Protein AF-A0A838WR26-F1 (afdb_monomer_lite)

Organism: NCBI:txid2594913

Radius of gyration: 17.15 Å; chains: 1; bounding box: 35×32×41 Å

Sequence (93 aa):
KGDRTGTGTLSVFGRQLRYDLSQSFPLLTTKKVYFKGVVGELLWFLRGESNVTWLQDNNIRIWNEWADEDGELGPVYGVQWRSWPTPDGRHID

pLDDT: mean 96.22, std 2.95, range [76.0, 98.31]

Secondary structure (DSSP, 8-state):
---TTS--------------TTT------SS---HHHHHHHHHHHHTT--BTHHHHHTT--TTTTTS-TTSB--S-HHHHHH-EEPTTS-EE-

Structure (mmCIF, N/CA/C/O backbone):
data_AF-A0A838WR26-F1
#
_entry.id   AF-A0A838WR26-F1
#
loop_
_atom_site.group_PDB
_atom_site.id
_atom_site.type_symbol
_atom_site.label_atom_id
_atom_site.label_alt_id
_atom_site.label_comp_id
_atom_site.label_asym_id
_atom_site.label_entity_id
_atom_site.label_seq_id
_atom_site.pdbx_PDB_ins_code
_atom_site.Cartn_x
_atom_site.Cartn_y
_atom_site.Cartn_z
_atom_site.occupancy
_atom_site.B_iso_or_equiv
_atom_site.auth_seq_id
_atom_site.auth_comp_id
_atom_site.auth_asym_id
_atom_site.auth_atom_id
_atom_site.pdbx_PDB_model_num
ATOM 1 N N . LYS A 1 1 ? 14.243 4.523 20.420 1.00 76.00 1 LYS A N 1
ATOM 2 C CA . LYS A 1 1 ? 15.216 4.281 19.324 1.00 76.00 1 LYS A CA 1
ATOM 3 C C . LYS A 1 1 ? 15.159 5.464 18.364 1.00 76.00 1 LYS A C 1
ATOM 5 O O . LYS A 1 1 ? 14.078 6.021 18.226 1.00 76.00 1 LYS A O 1
ATOM 10 N N . GLY A 1 2 ? 16.278 5.863 17.753 1.00 85.06 2 GLY A N 1
ATOM 11 C CA . GLY A 1 2 ? 16.244 6.816 16.634 1.00 85.06 2 GLY A CA 1
ATOM 12 C C . GLY A 1 2 ? 15.627 6.179 15.385 1.00 85.06 2 GLY A C 1
ATOM 13 O O . GLY A 1 2 ? 15.564 4.952 15.292 1.00 85.06 2 GLY A O 1
ATOM 14 N N . ASP A 1 3 ? 15.160 7.001 14.453 1.00 90.94 3 ASP A N 1
ATOM 15 C CA . ASP A 1 3 ? 14.625 6.598 13.150 1.00 90.94 3 ASP A CA 1
ATOM 16 C C . ASP A 1 3 ? 15.143 7.547 12.052 1.00 90.94 3 ASP A C 1
ATOM 18 O O . ASP A 1 3 ? 15.724 8.592 12.352 1.00 90.94 3 ASP A O 1
ATOM 22 N N . ARG A 1 4 ? 14.955 7.180 10.778 1.00 93.00 4 ARG A N 1
ATOM 23 C CA . ARG A 1 4 ? 15.516 7.910 9.629 1.00 93.00 4 ARG A CA 1
ATOM 24 C C . ARG A 1 4 ? 15.007 9.352 9.514 1.00 93.00 4 ARG A C 1
ATOM 26 O O . ARG A 1 4 ? 15.739 10.183 8.988 1.00 93.00 4 ARG A O 1
ATOM 33 N N . THR A 1 5 ? 13.796 9.659 9.987 1.00 88.69 5 THR A N 1
ATOM 34 C CA . THR A 1 5 ? 13.239 11.023 9.957 1.00 88.69 5 THR A CA 1
ATOM 35 C C . THR A 1 5 ? 13.578 11.825 11.215 1.00 88.69 5 THR A C 1
ATOM 37 O O . THR A 1 5 ? 13.165 12.974 11.334 1.00 88.69 5 THR A O 1
ATOM 40 N N . GLY A 1 6 ? 14.339 11.249 12.155 1.00 90.94 6 GLY A N 1
ATOM 41 C CA . GLY A 1 6 ? 14.851 11.945 13.338 1.00 90.94 6 GLY A CA 1
ATOM 42 C C . GLY A 1 6 ? 13.8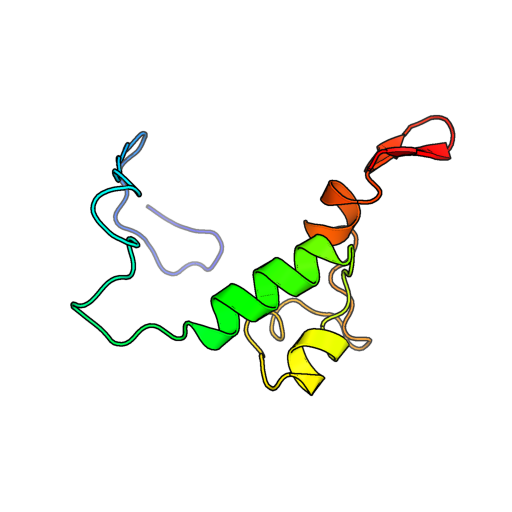09 12.232 14.424 1.00 90.94 6 GLY A C 1
ATOM 43 O O . GLY A 1 6 ? 14.029 13.110 15.250 1.00 90.94 6 GLY A O 1
ATOM 44 N N . THR A 1 7 ? 12.676 11.524 14.440 1.00 93.38 7 THR A N 1
ATOM 45 C CA . THR A 1 7 ? 11.549 11.799 15.354 1.00 93.38 7 THR A CA 1
ATOM 46 C C . THR A 1 7 ? 11.675 11.069 16.699 1.00 93.38 7 THR A C 1
ATOM 48 O O . THR A 1 7 ? 11.375 11.629 17.751 1.00 93.38 7 THR A O 1
ATOM 51 N N . GLY A 1 8 ? 12.162 9.830 16.687 1.00 93.88 8 GLY A N 1
ATOM 52 C CA . GLY A 1 8 ? 12.229 8.930 17.834 1.00 93.88 8 GLY A CA 1
ATOM 53 C C . GLY A 1 8 ? 11.031 7.976 17.921 1.00 93.88 8 GLY A C 1
ATOM 54 O O . GLY A 1 8 ? 9.887 8.337 17.663 1.00 93.88 8 GLY A O 1
ATOM 55 N N . THR A 1 9 ? 11.292 6.723 18.310 1.00 95.25 9 THR A N 1
ATOM 56 C CA . THR A 1 9 ? 10.278 5.653 18.387 1.00 95.25 9 THR A CA 1
ATOM 57 C C . THR A 1 9 ? 10.384 4.805 19.659 1.00 95.25 9 THR A C 1
ATOM 59 O O . THR A 1 9 ? 11.484 4.539 20.167 1.00 95.25 9 THR A O 1
ATOM 62 N N . LEU A 1 10 ? 9.239 4.307 20.141 1.00 95.06 10 LEU A N 1
ATOM 63 C CA . LEU A 1 10 ? 9.159 3.140 21.030 1.00 95.06 10 LEU A CA 1
ATOM 64 C C . LEU A 1 10 ? 9.025 1.883 20.163 1.00 95.06 10 LEU A C 1
ATOM 66 O O . LEU A 1 10 ? 8.198 1.844 19.257 1.00 95.06 10 LEU A O 1
ATOM 70 N N . SER A 1 11 ? 9.858 0.868 20.401 1.00 94.31 11 SER A N 1
ATOM 71 C CA . SER A 1 11 ? 10.035 -0.240 19.453 1.00 94.31 11 SER A CA 1
ATOM 72 C C . SER A 1 11 ? 10.070 -1.597 20.150 1.00 94.31 11 SER A C 1
ATOM 74 O O . SER A 1 11 ? 10.750 -1.774 21.158 1.00 94.31 11 SER A O 1
ATOM 76 N N . VAL A 1 12 ? 9.369 -2.559 19.549 1.00 96.00 12 VAL A N 1
ATOM 77 C CA . VAL A 1 12 ? 9.446 -4.003 19.817 1.00 96.00 12 VAL A CA 1
ATOM 78 C C . VAL A 1 12 ? 9.801 -4.726 18.511 1.00 96.00 12 VAL A C 1
ATOM 80 O O . VAL A 1 12 ? 9.564 -4.182 17.433 1.00 96.00 12 VAL A O 1
ATOM 83 N N . PHE A 1 13 ? 10.368 -5.934 18.582 1.00 96.69 13 PHE A N 1
ATOM 84 C CA . PHE A 1 13 ? 10.793 -6.711 17.407 1.00 96.69 13 PHE A CA 1
ATOM 85 C C . PHE A 1 13 ? 10.071 -8.066 17.341 1.00 96.69 13 PHE A C 1
ATOM 87 O O . PHE A 1 13 ? 9.874 -8.698 18.375 1.00 96.69 13 PHE A O 1
ATOM 94 N N . GLY A 1 14 ? 9.671 -8.496 16.136 1.00 95.19 14 GLY A N 1
ATOM 95 C CA . GLY A 1 14 ? 9.109 -9.834 15.892 1.00 95.19 14 GLY A CA 1
ATOM 96 C C . GLY A 1 14 ? 7.685 -10.065 16.418 1.00 95.19 14 GLY A C 1
ATOM 97 O O . GLY A 1 14 ? 7.424 -11.077 17.061 1.00 95.19 14 GLY A O 1
ATOM 98 N N . ARG A 1 15 ? 6.748 -9.136 16.185 1.00 96.81 15 ARG A N 1
ATOM 99 C CA . ARG A 1 15 ? 5.330 -9.327 16.550 1.00 96.81 15 ARG A CA 1
ATOM 100 C C . ARG A 1 15 ? 4.573 -10.074 15.455 1.00 96.81 15 ARG A C 1
ATOM 102 O O . ARG A 1 15 ? 4.797 -9.828 14.276 1.00 96.81 15 ARG A O 1
ATOM 109 N N . GLN A 1 16 ? 3.626 -10.917 15.859 1.00 97.94 16 GLN A N 1
ATOM 110 C CA . GLN A 1 16 ? 2.716 -11.604 14.949 1.00 97.94 16 GLN A CA 1
ATOM 111 C C . GLN A 1 16 ? 1.264 -11.348 15.358 1.00 97.94 16 GLN A C 1
ATOM 113 O O . GLN A 1 16 ? 0.917 -11.453 16.533 1.00 97.94 16 GLN A O 1
ATOM 118 N N . LEU A 1 17 ? 0.423 -11.041 14.372 1.00 96.88 17 LEU A N 1
ATOM 119 C CA . LEU A 1 17 ? -1.031 -10.949 14.489 1.00 96.88 17 LEU A CA 1
ATOM 120 C C . LEU A 1 17 ? -1.657 -11.952 13.513 1.00 96.88 17 LEU A C 1
ATOM 122 O O . LEU A 1 17 ? -1.042 -12.300 12.504 1.00 96.88 17 LEU A O 1
ATOM 126 N N . ARG A 1 18 ? -2.855 -12.445 13.824 1.00 97.56 18 ARG A N 1
ATOM 127 C CA . ARG A 1 18 ? -3.617 -13.377 12.983 1.00 97.56 18 ARG A CA 1
ATOM 128 C C . ARG A 1 18 ? -5.070 -12.912 12.928 1.00 97.56 18 ARG A C 1
ATOM 130 O O . ARG A 1 18 ? -5.608 -12.515 13.957 1.00 97.56 18 ARG A O 1
ATOM 137 N N . TYR A 1 19 ? -5.679 -12.987 11.749 1.00 97.56 19 TYR A N 1
ATOM 138 C CA . TYR A 1 19 ? -7.075 -12.624 11.507 1.00 97.56 19 TYR A CA 1
ATOM 139 C C . TYR A 1 19 ? -7.739 -13.741 10.704 1.00 97.56 19 TYR A C 1
ATOM 141 O O . TYR A 1 19 ? -7.213 -14.141 9.667 1.00 97.56 19 TYR A O 1
ATOM 149 N N . ASP A 1 20 ? -8.872 -14.247 11.185 1.00 97.75 20 ASP A N 1
ATOM 150 C CA . ASP A 1 20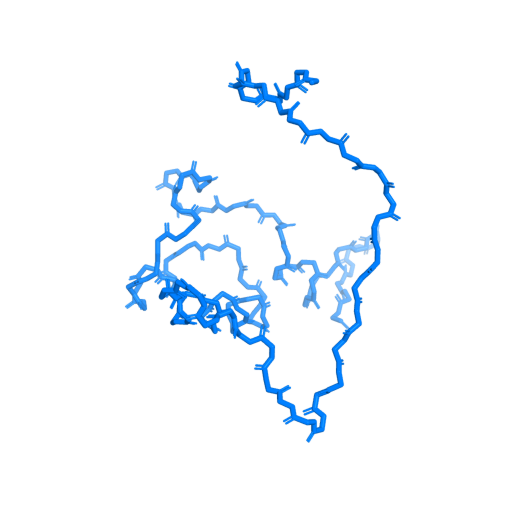 ? -9.707 -15.182 10.432 1.00 97.75 20 ASP A CA 1
ATOM 151 C C . ASP A 1 20 ? -10.676 -14.390 9.544 1.00 97.75 20 ASP A C 1
ATOM 153 O O . ASP A 1 20 ? -11.621 -13.762 10.029 1.00 97.75 20 ASP A O 1
ATOM 157 N N . LEU A 1 21 ? -10.420 -14.413 8.234 1.00 97.81 21 LEU A N 1
ATOM 158 C CA . LEU A 1 21 ? -11.198 -13.662 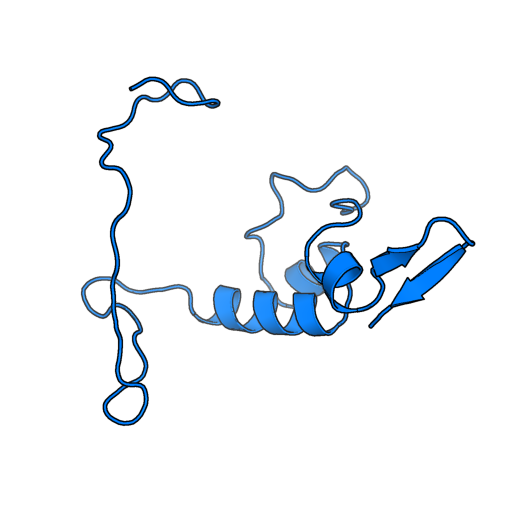7.247 1.00 97.81 21 LEU A CA 1
ATOM 159 C C . LEU A 1 21 ? -12.608 -14.230 7.028 1.00 97.81 21 LEU A C 1
ATOM 161 O O . LEU A 1 21 ? -13.456 -13.522 6.493 1.00 97.81 21 LEU A O 1
ATOM 165 N N . SER A 1 22 ? -12.882 -15.471 7.458 1.00 98.12 22 SER A N 1
ATOM 166 C CA . SER A 1 22 ? -14.243 -16.027 7.431 1.00 98.12 22 SER A CA 1
ATOM 167 C C . SER A 1 22 ? -15.159 -15.358 8.458 1.00 98.12 22 SER A C 1
ATOM 169 O O . SER A 1 22 ? -16.375 -15.340 8.282 1.00 98.12 22 SER A O 1
ATOM 171 N N . GLN A 1 23 ? -14.574 -14.794 9.520 1.00 97.69 23 GLN A N 1
ATOM 172 C CA . GLN A 1 23 ? -15.307 -14.165 10.615 1.00 97.69 23 GLN A CA 1
ATOM 173 C C . GLN A 1 23 ? -15.531 -12.676 10.369 1.00 97.69 23 GLN A C 1
ATOM 175 O O . GLN A 1 23 ? -16.592 -12.145 10.688 1.00 97.69 23 GLN A O 1
ATOM 180 N N . SER A 1 24 ? -14.523 -11.972 9.843 1.00 95.62 24 SER A N 1
ATOM 181 C CA . SER A 1 24 ? -14.643 -10.541 9.556 1.00 95.62 24 SER A CA 1
ATOM 182 C C . SER A 1 24 ? -13.542 -10.017 8.640 1.00 95.62 24 SER A C 1
ATOM 184 O O . SER A 1 24 ? -12.458 -10.589 8.528 1.00 95.62 24 SER A O 1
ATOM 186 N N . PHE A 1 25 ? -13.806 -8.859 8.033 1.00 97.38 25 PHE A N 1
ATOM 187 C CA . PHE A 1 25 ? -12.778 -8.061 7.381 1.00 97.38 25 PHE A CA 1
ATOM 188 C C . PHE A 1 25 ? -12.046 -7.207 8.436 1.00 97.38 25 PHE A C 1
ATOM 190 O O . PHE A 1 25 ? -12.702 -6.403 9.104 1.00 97.38 25 PHE A O 1
ATOM 197 N N . PRO A 1 26 ? -10.715 -7.343 8.611 1.00 97.38 26 PRO A N 1
ATOM 198 C CA . PRO A 1 26 ? -9.976 -6.759 9.735 1.00 97.38 26 PRO A CA 1
ATOM 199 C C . PRO A 1 26 ? -9.680 -5.257 9.561 1.00 97.38 26 PRO A C 1
ATOM 201 O O . PRO A 1 26 ? -8.538 -4.807 9.661 1.00 97.38 26 PRO A O 1
ATOM 204 N N . LEU A 1 27 ? -10.716 -4.454 9.313 1.00 97.50 27 LEU A N 1
ATOM 205 C CA . LEU A 1 27 ? -10.635 -2.997 9.294 1.00 97.50 27 LEU A CA 1
ATOM 206 C C . LEU A 1 27 ? -10.775 -2.449 10.718 1.00 97.50 27 LEU A C 1
ATOM 208 O O . LEU A 1 27 ? -11.731 -2.765 11.424 1.00 97.50 27 LEU A O 1
ATOM 212 N N . LEU A 1 28 ? -9.837 -1.599 11.142 1.00 96.94 28 LEU A N 1
ATOM 213 C CA . LEU A 1 28 ? -9.906 -0.960 12.458 1.00 96.94 28 LEU A CA 1
ATOM 214 C C . LEU A 1 28 ? -11.190 -0.128 12.597 1.00 96.94 28 LEU A C 1
ATOM 216 O O . LEU A 1 28 ? -11.475 0.724 11.760 1.00 96.94 28 LEU A O 1
ATOM 220 N N . THR A 1 29 ? -11.921 -0.340 13.691 1.00 97.06 29 THR A N 1
ATOM 221 C CA . THR A 1 29 ? -13.178 0.366 13.999 1.00 97.06 29 THR A CA 1
ATOM 222 C C . THR A 1 29 ? -13.018 1.448 15.065 1.00 97.06 29 THR A C 1
ATOM 224 O O . THR A 1 29 ? -13.859 2.333 15.184 1.00 97.06 29 THR A O 1
ATOM 227 N N . THR A 1 30 ? -11.917 1.427 15.820 1.00 97.94 30 THR A N 1
ATOM 228 C CA . THR A 1 30 ? -11.620 2.392 16.894 1.00 97.94 30 THR A CA 1
ATOM 229 C C . THR A 1 30 ? -11.268 3.790 16.383 1.00 97.94 30 THR A C 1
ATOM 231 O O . THR A 1 30 ? -11.244 4.744 17.156 1.00 97.94 30 THR A O 1
ATOM 234 N N . LYS A 1 31 ? -10.998 3.930 15.082 1.00 97.75 31 LYS A N 1
ATOM 235 C CA . LYS A 1 31 ? -10.852 5.208 14.382 1.00 97.75 31 LYS A CA 1
ATOM 236 C C . LYS A 1 31 ? -11.304 5.053 12.935 1.00 97.75 31 LYS A C 1
ATOM 238 O O . LYS A 1 31 ? -11.183 3.975 12.361 1.00 97.75 31 LYS A O 1
ATOM 243 N N . LYS A 1 32 ? -11.768 6.140 12.319 1.00 97.25 32 LYS A N 1
ATOM 244 C CA . LYS A 1 32 ? -12.130 6.141 10.897 1.00 97.25 32 LYS A CA 1
ATOM 245 C C . LYS A 1 32 ? -10.877 5.930 10.037 1.00 97.25 32 LYS A C 1
ATOM 247 O O . LYS A 1 32 ? -9.924 6.699 10.139 1.00 97.25 32 LYS A O 1
ATOM 252 N N . VAL A 1 33 ? -10.890 4.905 9.187 1.00 97.75 33 VAL A N 1
ATOM 253 C CA . VAL A 1 33 ? -9.799 4.583 8.252 1.00 97.75 33 VAL A CA 1
ATOM 254 C C . VAL A 1 33 ? -10.135 5.116 6.860 1.00 97.75 33 VAL A C 1
ATOM 256 O O . VAL A 1 33 ? -11.272 4.998 6.401 1.00 97.75 33 VAL A O 1
ATOM 259 N N . TYR A 1 34 ? -9.147 5.679 6.161 1.00 97.75 34 TYR A N 1
ATOM 260 C CA . TYR A 1 34 ? -9.296 6.106 4.768 1.00 97.75 34 TYR A CA 1
ATOM 261 C C . TYR A 1 34 ? -9.259 4.906 3.806 1.00 97.75 34 TYR A C 1
ATOM 263 O O . TYR A 1 34 ? -8.281 4.665 3.105 1.00 97.75 34 TYR A O 1
ATOM 271 N N . PHE A 1 35 ? -10.342 4.126 3.782 1.00 97.38 35 PHE A N 1
ATOM 272 C CA . PHE A 1 35 ? -10.398 2.861 3.043 1.00 97.38 35 PHE A CA 1
ATOM 273 C C . PHE A 1 35 ? -10.338 3.025 1.515 1.00 97.38 35 PHE A C 1
ATOM 275 O O . PHE A 1 35 ? -9.774 2.175 0.832 1.00 97.38 35 PHE A O 1
ATOM 282 N N . LYS A 1 36 ? -10.836 4.148 0.974 1.00 97.06 36 LYS A N 1
ATOM 283 C CA . LYS A 1 36 ? -10.719 4.467 -0.460 1.00 97.06 36 LYS A C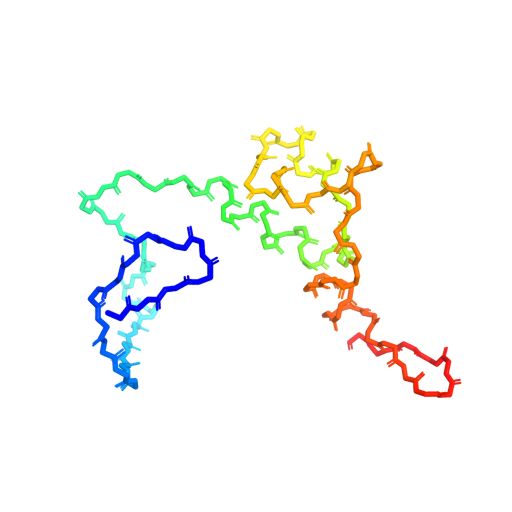A 1
ATOM 284 C C . LYS A 1 36 ? -9.256 4.472 -0.923 1.00 97.06 36 LYS A C 1
ATOM 286 O O . LYS A 1 36 ? -8.969 3.954 -1.996 1.00 97.06 36 LYS A O 1
ATOM 291 N N . GLY A 1 37 ? -8.351 5.023 -0.110 1.00 97.62 37 GLY A N 1
ATOM 292 C CA . GLY A 1 37 ? -6.917 5.025 -0.401 1.00 97.62 37 GLY A CA 1
ATOM 293 C C . GLY A 1 37 ? -6.335 3.615 -0.453 1.00 97.62 37 GLY A C 1
ATOM 294 O O . GLY A 1 37 ? -5.630 3.299 -1.398 1.00 97.62 37 GLY A O 1
ATOM 295 N N . VAL A 1 38 ? -6.709 2.760 0.505 1.00 97.88 38 VAL A N 1
ATOM 296 C CA . VAL A 1 38 ? -6.239 1.364 0.589 1.00 97.88 38 VAL A CA 1
ATOM 297 C C . VAL A 1 38 ? -6.650 0.556 -0.644 1.00 97.88 38 VAL A C 1
ATOM 299 O O . VAL A 1 38 ? -5.828 -0.127 -1.245 1.00 97.88 38 VAL A O 1
ATOM 302 N N . VAL A 1 39 ? -7.923 0.640 -1.044 1.00 97.94 39 VAL A N 1
ATOM 303 C CA . VAL A 1 39 ? -8.415 -0.084 -2.228 1.00 97.94 39 VAL A CA 1
ATOM 304 C C . VAL A 1 39 ? -7.779 0.458 -3.506 1.00 97.94 39 VAL A C 1
ATOM 306 O O . VAL A 1 39 ? -7.346 -0.325 -4.346 1.00 97.94 39 VAL A O 1
ATOM 309 N N . GLY A 1 40 ? -7.710 1.784 -3.659 1.00 98.06 40 GLY A N 1
ATOM 310 C CA . GLY A 1 40 ? -7.119 2.390 -4.849 1.00 98.06 40 GLY A CA 1
ATOM 311 C C . GLY A 1 40 ? -5.632 2.071 -4.998 1.00 98.06 40 GLY A C 1
ATOM 312 O O . GLY A 1 40 ? -5.204 1.738 -6.094 1.00 98.06 40 GLY A O 1
ATOM 313 N N . GLU A 1 41 ? -4.869 2.081 -3.906 1.00 98.31 41 GLU A N 1
ATOM 314 C CA . GLU A 1 41 ? -3.461 1.672 -3.905 1.00 98.31 41 GLU A CA 1
ATOM 315 C C . GLU A 1 41 ? -3.284 0.212 -4.345 1.00 98.31 41 GLU A C 1
ATOM 317 O O . GLU A 1 41 ? -2.455 -0.071 -5.205 1.00 98.31 41 GLU A O 1
ATOM 322 N N . LEU A 1 42 ? -4.098 -0.714 -3.827 1.00 98.25 42 LEU A N 1
ATOM 323 C CA . LEU A 1 42 ? -4.014 -2.119 -4.232 1.00 98.25 42 LEU A CA 1
ATOM 324 C C . LEU A 1 42 ? -4.342 -2.311 -5.720 1.00 98.25 42 LEU A C 1
ATOM 326 O O . LEU A 1 42 ? -3.662 -3.074 -6.405 1.00 98.25 42 LEU A O 1
ATOM 330 N N . LEU A 1 43 ? -5.363 -1.620 -6.235 1.00 98.25 43 LEU A N 1
ATOM 331 C CA . LEU A 1 43 ? -5.683 -1.652 -7.665 1.00 98.25 43 LEU A CA 1
ATOM 332 C C . LEU A 1 43 ? -4.538 -1.075 -8.503 1.00 98.25 43 LEU A C 1
ATOM 334 O O . LEU A 1 43 ? -4.203 -1.644 -9.536 1.00 98.25 43 LEU A O 1
ATOM 338 N N . TRP A 1 44 ? -3.919 0.010 -8.047 1.00 98.25 44 TRP A N 1
ATOM 339 C CA . TRP A 1 44 ? -2.762 0.625 -8.691 1.00 98.25 44 TRP A CA 1
ATOM 340 C C . TRP A 1 44 ? -1.539 -0.310 -8.722 1.00 98.25 44 TRP A C 1
ATOM 342 O O . TRP A 1 44 ? -0.946 -0.489 -9.785 1.00 98.25 44 TRP A O 1
ATOM 352 N N . PHE A 1 45 ? -1.239 -1.026 -7.629 1.00 98.19 45 PHE A N 1
ATOM 353 C CA . PHE A 1 45 ? -0.208 -2.075 -7.623 1.00 98.19 45 PHE A CA 1
ATOM 354 C C . PHE A 1 45 ? -0.511 -3.185 -8.630 1.00 98.19 45 PHE A C 1
ATOM 356 O O . PHE A 1 45 ? 0.351 -3.565 -9.418 1.00 98.19 45 PHE A O 1
ATOM 363 N N . LEU A 1 46 ? -1.749 -3.687 -8.644 1.00 97.44 46 LEU A N 1
ATOM 364 C CA . LEU A 1 46 ? -2.156 -4.737 -9.575 1.00 97.44 46 LEU A CA 1
ATOM 365 C C . LEU A 1 46 ? -2.110 -4.279 -11.033 1.00 97.44 46 LEU A C 1
ATOM 367 O O . LEU A 1 46 ? -1.999 -5.126 -11.908 1.00 97.44 46 LEU A O 1
ATOM 371 N N . ARG A 1 47 ? -2.172 -2.977 -11.325 1.00 97.06 47 ARG A N 1
ATOM 372 C CA . ARG A 1 47 ? -1.991 -2.439 -12.684 1.00 97.06 47 ARG A CA 1
ATOM 373 C C . ARG A 1 47 ? -0.532 -2.414 -13.138 1.00 97.06 47 ARG A C 1
ATOM 375 O O . ARG A 1 47 ? -0.294 -2.254 -14.329 1.00 97.06 47 ARG A O 1
ATOM 382 N N . GLY A 1 48 ? 0.417 -2.601 -12.224 1.00 96.06 48 GLY A N 1
ATOM 383 C CA . GLY A 1 48 ? 1.842 -2.529 -12.530 1.00 96.06 48 GLY A CA 1
ATOM 384 C C . GLY A 1 48 ? 2.392 -1.105 -12.616 1.00 96.06 48 GLY A C 1
ATOM 385 O O . GLY A 1 48 ? 3.488 -0.912 -13.129 1.00 96.06 48 GLY A O 1
ATOM 386 N N . GLU A 1 49 ? 1.641 -0.103 -12.151 1.00 92.94 49 GLU A N 1
ATOM 387 C CA . GLU A 1 49 ? 2.022 1.305 -12.276 1.00 92.94 49 GLU A CA 1
ATOM 388 C C . GLU A 1 49 ? 3.007 1.745 -11.172 1.00 92.94 49 GLU A C 1
ATOM 390 O O . GLU A 1 49 ? 2.991 1.228 -10.052 1.00 92.94 49 GLU A O 1
ATOM 395 N N . SER A 1 50 ? 3.867 2.713 -11.507 1.00 94.94 50 SER A N 1
ATOM 396 C CA . SER A 1 50 ? 4.766 3.437 -10.588 1.00 94.94 50 SER A CA 1
ATOM 397 C C . SER A 1 50 ? 4.496 4.937 -10.522 1.00 94.94 50 SER A C 1
ATOM 399 O O . SER A 1 50 ? 5.014 5.604 -9.629 1.00 94.94 50 SER A O 1
ATOM 401 N N . ASN A 1 51 ? 3.661 5.459 -11.421 1.00 97.81 51 ASN A N 1
ATOM 402 C CA . ASN A 1 51 ? 3.329 6.873 -11.474 1.00 97.81 51 ASN A CA 1
ATOM 403 C C . ASN A 1 51 ? 2.082 7.190 -10.631 1.00 97.81 51 ASN A C 1
ATOM 405 O O . ASN A 1 51 ? 1.087 6.459 -10.665 1.00 97.81 51 ASN A O 1
ATOM 409 N N . VAL A 1 52 ? 2.108 8.295 -9.884 1.00 97.62 52 VAL A N 1
ATOM 410 C CA . VAL A 1 52 ? 1.003 8.711 -9.007 1.00 97.62 52 VAL A CA 1
ATOM 411 C C . VAL A 1 52 ? -0.195 9.327 -9.736 1.00 97.62 52 VAL A C 1
ATOM 413 O O . VAL A 1 52 ? -1.237 9.493 -9.099 1.00 97.62 52 VAL A O 1
ATOM 416 N N . THR A 1 53 ? -0.117 9.645 -11.034 1.00 97.56 53 THR A N 1
ATOM 417 C CA . THR A 1 53 ? -1.219 10.274 -11.791 1.00 97.56 53 THR A CA 1
ATOM 418 C C . THR A 1 53 ? -2.529 9.504 -11.645 1.00 97.56 53 THR A C 1
ATOM 420 O O . THR A 1 53 ? -3.548 10.096 -11.295 1.00 97.56 53 THR A O 1
ATOM 423 N N . TRP A 1 54 ? -2.516 8.173 -11.785 1.00 97.94 54 TRP A N 1
ATOM 424 C CA . TRP A 1 54 ? -3.738 7.376 -11.640 1.00 97.94 54 TRP A CA 1
ATOM 425 C C . TRP A 1 54 ? -4.343 7.485 -10.234 1.00 97.94 54 TRP A C 1
ATOM 427 O O . TRP A 1 54 ? -5.564 7.577 -10.076 1.00 97.94 54 TRP A O 1
ATOM 437 N N . LEU A 1 55 ? -3.507 7.518 -9.191 1.00 97.94 55 LEU A N 1
ATOM 438 C CA . LEU A 1 55 ? -3.967 7.732 -7.818 1.00 97.94 55 LEU A CA 1
ATOM 439 C C . LEU A 1 55 ? -4.583 9.131 -7.667 1.00 97.94 55 LEU A C 1
ATOM 441 O O . LEU A 1 55 ? -5.666 9.264 -7.091 1.00 97.94 55 LEU A O 1
ATOM 445 N N . GLN A 1 56 ? -3.938 10.156 -8.223 1.00 97.56 56 GLN A N 1
ATOM 446 C CA . GLN A 1 56 ? -4.387 11.548 -8.159 1.00 97.56 56 GLN A CA 1
ATOM 447 C C . GLN A 1 56 ? -5.718 11.765 -8.883 1.00 97.56 56 GLN A C 1
ATOM 449 O O . GLN A 1 56 ? -6.619 12.377 -8.301 1.00 97.56 56 GLN A O 1
ATOM 454 N N . ASP A 1 57 ? -5.887 11.183 -10.072 1.00 97.75 57 ASP A N 1
ATOM 455 C CA . ASP A 1 57 ? -7.142 11.184 -10.835 1.00 97.75 57 ASP A CA 1
ATOM 456 C C . ASP A 1 57 ? -8.281 10.525 -10.045 1.00 97.75 57 ASP A C 1
ATOM 458 O O . ASP A 1 57 ? -9.436 10.953 -10.086 1.00 97.75 57 ASP A O 1
ATOM 462 N N . ASN A 1 58 ? -7.948 9.526 -9.222 1.00 97.69 58 ASN A N 1
ATOM 463 C CA . ASN A 1 58 ? -8.875 8.875 -8.298 1.00 97.69 58 ASN A CA 1
ATOM 464 C C . ASN A 1 58 ? -9.013 9.602 -6.944 1.00 97.69 58 ASN A C 1
ATOM 466 O O . ASN A 1 58 ? -9.692 9.111 -6.030 1.00 97.69 58 ASN A O 1
ATOM 470 N N . ASN A 1 59 ? -8.449 10.804 -6.808 1.00 97.50 59 ASN A N 1
ATOM 471 C CA . ASN A 1 59 ? -8.429 11.634 -5.602 1.00 97.50 59 ASN A CA 1
ATOM 472 C C . ASN A 1 59 ? -7.736 10.953 -4.401 1.00 97.50 59 ASN A C 1
ATOM 474 O O . ASN A 1 59 ? -8.198 11.047 -3.260 1.00 97.50 59 ASN A O 1
ATOM 478 N N . ILE A 1 60 ? -6.638 10.241 -4.657 1.00 98.19 60 ILE A N 1
ATOM 479 C CA . ILE A 1 60 ? -5.774 9.575 -3.675 1.00 98.19 60 ILE A CA 1
ATOM 480 C C . ILE A 1 60 ? -4.385 10.224 -3.746 1.00 98.19 60 ILE A C 1
ATOM 482 O O . ILE A 1 60 ? -3.820 10.360 -4.821 1.00 98.19 60 ILE A O 1
ATOM 486 N N . ARG A 1 61 ? -3.844 10.653 -2.596 1.00 97.62 61 ARG A N 1
ATOM 487 C CA . ARG A 1 61 ? -2.596 11.445 -2.510 1.00 97.62 61 ARG A CA 1
ATOM 488 C C . ARG A 1 61 ? -1.542 10.857 -1.565 1.00 97.62 61 ARG A C 1
ATOM 490 O O . ARG A 1 61 ? -0.607 11.547 -1.200 1.00 97.62 61 ARG A O 1
ATOM 497 N N . ILE A 1 62 ? -1.703 9.599 -1.144 1.00 97.75 62 ILE A N 1
ATOM 498 C CA . ILE A 1 62 ? -0.875 8.974 -0.089 1.00 97.75 62 ILE A CA 1
ATOM 499 C C . ILE A 1 62 ? 0.599 8.750 -0.483 1.00 97.75 62 ILE A C 1
ATOM 501 O O . ILE A 1 62 ? 1.407 8.437 0.384 1.00 97.75 62 ILE A O 1
ATOM 505 N N . TRP A 1 63 ? 0.924 8.886 -1.772 1.00 97.50 63 TRP A N 1
ATOM 506 C CA . TRP A 1 63 ? 2.271 8.731 -2.332 1.00 97.50 63 TRP A CA 1
ATOM 507 C C . TRP A 1 63 ? 2.887 10.052 -2.821 1.00 97.50 63 TRP A C 1
ATOM 509 O O . TRP A 1 63 ? 4.018 10.047 -3.302 1.00 97.50 63 TRP A O 1
ATOM 519 N N . ASN A 1 64 ? 2.175 11.180 -2.706 1.00 96.31 64 ASN A N 1
ATOM 520 C CA . ASN A 1 64 ? 2.588 12.447 -3.317 1.00 96.31 64 ASN A CA 1
ATOM 521 C C . ASN A 1 64 ? 3.935 12.956 -2.791 1.00 96.31 64 ASN A C 1
ATOM 523 O O . ASN A 1 64 ? 4.693 13.546 -3.547 1.00 96.31 64 ASN A O 1
ATOM 527 N N . GLU A 1 65 ? 4.239 12.739 -1.514 1.00 94.94 65 GLU A N 1
ATOM 528 C CA . GLU A 1 65 ? 5.470 13.227 -0.885 1.00 94.94 65 GLU A CA 1
ATOM 529 C C . GLU A 1 65 ? 6.733 12.473 -1.329 1.00 94.94 65 GLU A C 1
ATOM 531 O O . GLU A 1 65 ? 7.840 12.895 -0.998 1.00 94.94 65 GLU A O 1
ATOM 536 N N . TRP A 1 66 ? 6.577 11.353 -2.039 1.00 94.94 66 TRP A N 1
ATOM 537 C CA . TRP A 1 66 ? 7.684 10.502 -2.486 1.00 94.94 66 TRP A CA 1
ATOM 538 C C . TRP A 1 66 ? 7.878 10.502 -4.000 1.00 94.94 66 TRP A C 1
ATOM 540 O O . TRP A 1 66 ? 8.904 10.008 -4.460 1.00 94.94 66 TRP A O 1
ATOM 550 N N . ALA A 1 67 ? 6.899 11.009 -4.748 1.00 96.50 67 ALA A N 1
ATOM 551 C CA . ALA A 1 67 ? 6.979 11.115 -6.194 1.00 96.50 67 ALA A CA 1
ATOM 552 C C . ALA A 1 67 ? 7.898 12.272 -6.601 1.00 96.50 67 ALA A C 1
ATOM 554 O O . ALA A 1 67 ? 7.984 13.282 -5.895 1.00 96.50 67 ALA A O 1
ATOM 555 N N . ASP A 1 68 ? 8.581 12.119 -7.730 1.00 96.62 68 ASP A N 1
ATOM 556 C CA . ASP A 1 68 ? 9.328 13.213 -8.344 1.00 96.62 68 ASP A CA 1
ATOM 557 C C . ASP A 1 68 ? 8.402 14.229 -9.046 1.00 96.62 68 ASP A C 1
ATOM 559 O O . ASP A 1 68 ? 7.173 14.171 -8.939 1.00 96.62 68 ASP A O 1
ATOM 563 N N . GLU A 1 69 ? 8.995 15.208 -9.735 1.00 95.50 69 GLU A N 1
ATOM 564 C CA . GLU A 1 69 ? 8.265 16.280 -10.426 1.00 95.50 69 GLU A CA 1
ATOM 565 C C . GLU A 1 69 ? 7.345 15.759 -11.546 1.00 95.50 69 GLU A C 1
ATOM 567 O O . GLU A 1 69 ? 6.321 16.386 -11.826 1.00 95.50 69 GLU A O 1
ATOM 572 N N . ASP A 1 70 ? 7.666 14.597 -12.124 1.00 96.31 70 ASP A N 1
ATOM 573 C CA . ASP A 1 70 ? 6.890 13.927 -13.174 1.00 96.31 70 ASP A CA 1
ATOM 574 C C . ASP A 1 70 ? 5.878 12.912 -12.599 1.00 96.31 70 ASP A C 1
ATOM 576 O O . ASP A 1 70 ? 5.111 12.276 -13.331 1.00 96.31 70 ASP A O 1
ATOM 580 N N . GLY A 1 71 ? 5.832 12.772 -11.271 1.00 96.44 71 GLY A N 1
ATOM 581 C CA . GLY A 1 71 ? 4.944 11.852 -10.574 1.00 96.44 71 GLY A CA 1
ATOM 582 C C . GLY A 1 71 ? 5.469 10.417 -10.486 1.00 96.44 71 GLY A C 1
ATOM 583 O O . GLY A 1 71 ? 4.721 9.528 -10.071 1.00 96.44 71 GLY A O 1
ATOM 584 N N . GLU A 1 72 ? 6.723 10.160 -10.849 1.00 97.25 72 GLU A N 1
ATOM 585 C CA . GLU A 1 72 ? 7.307 8.823 -10.811 1.00 97.25 72 GLU A CA 1
ATOM 586 C C . GLU A 1 72 ? 7.847 8.467 -9.425 1.00 97.25 72 GLU A C 1
ATOM 588 O O . GLU A 1 72 ? 8.427 9.281 -8.705 1.00 97.25 72 GLU A O 1
ATOM 593 N N . LEU A 1 73 ? 7.675 7.196 -9.054 1.00 96.50 73 LEU A N 1
ATOM 594 C CA . LEU A 1 73 ? 8.245 6.604 -7.836 1.00 96.50 73 LEU A CA 1
ATOM 595 C C . LEU A 1 73 ? 9.425 5.665 -8.137 1.00 96.50 73 LEU A C 1
ATOM 597 O O . LEU A 1 73 ? 10.011 5.081 -7.223 1.00 96.50 73 LEU A O 1
ATOM 601 N N . GLY A 1 74 ? 9.761 5.481 -9.417 1.00 94.75 74 GLY A N 1
ATOM 602 C CA . GLY A 1 74 ? 10.661 4.423 -9.867 1.00 94.75 74 GLY A CA 1
ATOM 603 C C . GLY A 1 74 ? 10.036 3.023 -9.737 1.00 94.75 74 GLY A C 1
ATOM 604 O O . GLY A 1 74 ? 8.826 2.887 -9.554 1.00 94.75 74 GLY A O 1
ATOM 605 N N . PRO A 1 75 ? 10.831 1.942 -9.830 1.00 95.31 75 PRO A N 1
ATOM 606 C CA . PRO A 1 75 ? 10.311 0.581 -9.955 1.00 95.31 75 PRO A CA 1
ATOM 607 C C . PRO A 1 75 ? 9.899 -0.014 -8.596 1.00 95.31 75 PRO A C 1
ATOM 609 O O . PRO A 1 75 ? 10.500 -0.974 -8.108 1.00 95.31 75 PRO A O 1
ATOM 612 N N . VAL A 1 76 ? 8.879 0.578 -7.972 1.00 95.56 76 VAL A N 1
ATOM 613 C CA . VAL A 1 76 ? 8.279 0.135 -6.704 1.00 95.56 76 VAL A CA 1
ATOM 614 C C . VAL A 1 76 ? 7.293 -1.023 -6.923 1.00 95.56 76 VAL A C 1
ATOM 616 O O . VAL A 1 76 ? 7.281 -1.659 -7.975 1.00 95.56 76 VAL A O 1
ATOM 619 N N . TYR A 1 77 ? 6.483 -1.329 -5.908 1.00 96.81 77 TYR A N 1
ATOM 620 C CA . TYR A 1 77 ? 5.630 -2.517 -5.803 1.00 96.81 77 TYR A CA 1
ATOM 621 C C . TYR A 1 77 ? 4.944 -2.947 -7.101 1.00 96.81 77 TYR A C 1
ATOM 623 O O . TYR A 1 77 ? 5.138 -4.088 -7.501 1.00 96.81 77 TYR A O 1
ATOM 631 N N . GLY A 1 78 ? 4.184 -2.064 -7.762 1.00 95.12 78 GLY A N 1
ATOM 632 C CA . GLY A 1 78 ? 3.434 -2.422 -8.969 1.00 95.12 78 GLY A CA 1
ATOM 633 C C . GLY A 1 78 ? 4.338 -2.976 -10.070 1.00 95.12 78 GLY A C 1
ATOM 634 O O . GLY A 1 78 ? 4.105 -4.078 -10.564 1.00 95.12 78 GLY A O 1
ATOM 635 N N . VAL A 1 79 ? 5.423 -2.264 -10.379 1.00 95.56 79 VAL A N 1
ATOM 636 C CA . VAL A 1 79 ? 6.418 -2.700 -11.369 1.00 95.56 79 VAL A CA 1
ATOM 637 C C . VAL A 1 79 ? 7.019 -4.049 -10.978 1.00 95.56 79 VAL A C 1
ATOM 639 O O . VAL A 1 79 ? 7.080 -4.950 -11.804 1.00 95.56 79 VAL A O 1
ATOM 642 N N . GLN A 1 80 ? 7.399 -4.239 -9.712 1.00 97.44 80 GLN A N 1
ATOM 643 C CA . GLN A 1 80 ? 7.982 -5.510 -9.258 1.00 97.44 80 GLN A CA 1
ATOM 644 C C . GLN A 1 80 ? 6.981 -6.673 -9.245 1.00 97.44 80 GLN A C 1
ATOM 646 O O . GLN A 1 80 ? 7.385 -7.814 -9.429 1.00 97.44 80 GLN A O 1
ATOM 651 N N . TRP A 1 81 ? 5.697 -6.406 -9.000 1.00 97.19 81 TRP A N 1
ATOM 652 C CA . TRP A 1 81 ? 4.643 -7.424 -8.962 1.00 97.19 81 TRP A CA 1
ATOM 653 C C . TRP A 1 81 ? 4.196 -7.888 -10.340 1.00 97.19 81 TRP A C 1
ATOM 655 O O . TRP A 1 81 ? 3.651 -8.976 -10.432 1.00 97.19 81 TRP A O 1
ATOM 665 N N . ARG A 1 82 ? 4.328 -7.042 -11.367 1.00 97.06 82 ARG A N 1
ATOM 666 C CA . ARG A 1 82 ? 3.795 -7.314 -12.712 1.00 97.06 82 ARG A CA 1
ATOM 667 C C . ARG A 1 82 ? 4.872 -7.401 -13.790 1.00 97.06 82 ARG A C 1
ATOM 669 O O . ARG A 1 82 ? 4.572 -7.711 -14.941 1.00 97.06 82 ARG A O 1
ATOM 676 N N . SER A 1 83 ? 6.097 -6.987 -13.481 1.00 96.31 83 SER A N 1
ATOM 677 C CA . SER A 1 83 ? 7.181 -6.787 -14.447 1.00 96.31 83 SER A CA 1
ATOM 678 C C . SER A 1 83 ? 8.547 -6.780 -13.751 1.00 96.31 83 SER A C 1
ATOM 680 O O . SER A 1 83 ? 9.347 -5.863 -13.924 1.00 96.31 83 SER A O 1
ATOM 682 N N . TRP A 1 84 ? 8.842 -7.807 -12.954 1.00 97.19 84 TRP A N 1
ATOM 683 C CA . TRP A 1 84 ? 10.148 -7.964 -12.314 1.00 97.19 84 TRP A CA 1
ATOM 684 C C . TRP A 1 84 ? 11.260 -8.113 -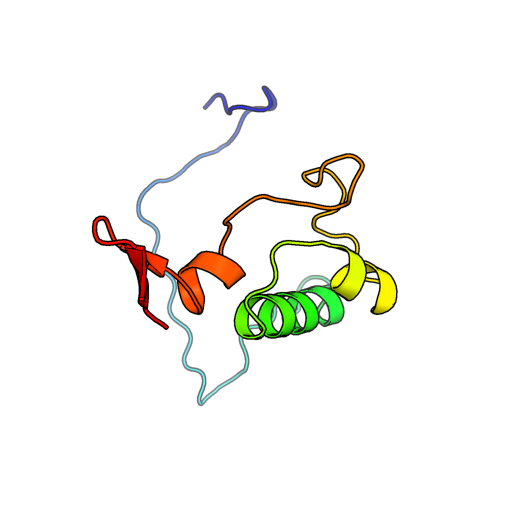13.372 1.00 97.19 84 TRP A C 1
ATOM 686 O O . TRP A 1 84 ? 11.242 -9.101 -14.116 1.00 97.19 84 TRP A O 1
ATOM 696 N N . PRO A 1 85 ? 12.252 -7.201 -13.447 1.00 96.56 85 PRO A N 1
ATOM 697 C CA . PRO A 1 85 ? 13.301 -7.260 -14.459 1.00 96.56 85 PRO A CA 1
ATOM 698 C C . PRO A 1 85 ? 14.331 -8.350 -14.140 1.00 96.56 85 PRO A C 1
ATOM 700 O O . PRO A 1 85 ? 14.852 -8.450 -13.026 1.00 96.56 85 PRO A O 1
ATOM 703 N N . THR A 1 86 ? 14.669 -9.164 -15.136 1.00 97.69 86 THR A N 1
ATOM 704 C CA . THR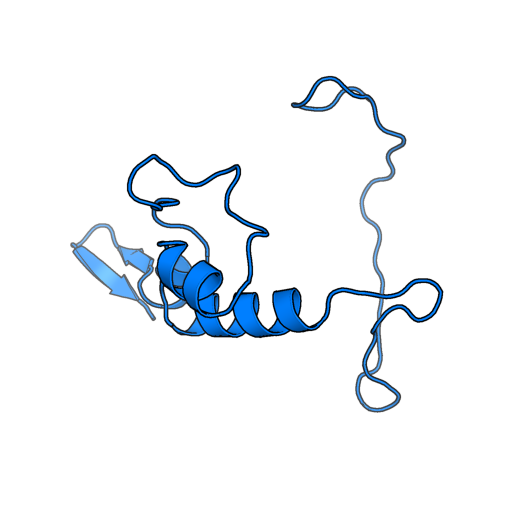 A 1 86 ? 15.707 -10.194 -15.025 1.00 97.69 86 THR A CA 1
ATOM 705 C C . THR A 1 86 ? 17.032 -9.726 -15.643 1.00 97.69 86 THR A C 1
ATOM 707 O O . THR A 1 86 ? 17.039 -8.858 -16.519 1.00 97.69 86 THR A O 1
ATOM 710 N N . PRO A 1 87 ? 18.183 -10.311 -15.251 1.00 97.12 87 PRO A N 1
ATOM 711 C CA . PRO A 1 87 ? 19.490 -9.915 -15.792 1.00 97.12 87 PRO A CA 1
ATOM 712 C C . PRO A 1 87 ? 19.646 -10.091 -17.311 1.00 97.12 87 PRO A C 1
ATOM 714 O O . PRO A 1 87 ? 20.490 -9.444 -17.919 1.00 97.12 87 PRO A O 1
ATOM 717 N N . ASP A 1 88 ? 18.849 -10.966 -17.923 1.00 96.50 88 ASP A N 1
ATOM 718 C CA . ASP A 1 88 ? 18.823 -11.225 -19.366 1.00 96.50 88 ASP A CA 1
ATOM 719 C C . ASP A 1 88 ? 17.782 -10.371 -20.121 1.00 96.50 88 ASP A C 1
ATOM 721 O O . ASP A 1 88 ? 17.511 -10.625 -21.293 1.00 96.50 88 ASP A O 1
ATOM 725 N N . GLY A 1 89 ? 17.208 -9.352 -19.469 1.00 95.19 89 GLY A N 1
ATOM 726 C CA . GLY A 1 89 ? 16.315 -8.365 -20.087 1.00 95.19 89 GLY A CA 1
ATOM 727 C C . GLY A 1 89 ? 14.850 -8.795 -20.214 1.00 95.19 89 GLY A C 1
ATOM 728 O O . GLY A 1 89 ? 14.055 -8.080 -20.827 1.00 95.19 89 GLY A O 1
ATOM 729 N N . ARG A 1 90 ? 14.465 -9.943 -19.647 1.00 96.62 90 ARG A N 1
ATOM 730 C CA . ARG A 1 90 ? 13.060 -10.369 -19.560 1.00 96.62 90 ARG A CA 1
ATOM 731 C C . ARG A 1 90 ? 12.370 -9.708 -18.365 1.00 96.62 90 ARG A C 1
ATOM 733 O O . ARG A 1 90 ? 13.006 -9.098 -17.509 1.00 96.62 90 ARG A O 1
ATOM 740 N N . HIS A 1 91 ? 11.049 -9.843 -18.331 1.00 97.44 91 HIS A N 1
ATOM 741 C CA . HIS A 1 91 ? 10.214 -9.410 -17.217 1.00 97.44 91 HIS A CA 1
ATOM 742 C C . HIS A 1 91 ? 9.352 -10.589 -16.753 1.00 97.44 91 HIS A C 1
ATOM 744 O O . HIS A 1 91 ? 8.872 -11.359 -17.590 1.00 97.44 91 HIS A O 1
ATOM 750 N N . ILE A 1 92 ? 9.207 -10.756 -15.437 1.00 97.00 92 ILE A N 1
ATOM 751 C CA . ILE A 1 92 ? 8.342 -11.767 -14.815 1.00 97.00 92 ILE A CA 1
ATOM 752 C C . ILE A 1 92 ? 7.140 -11.044 -14.206 1.00 97.00 92 ILE A C 1
ATOM 754 O O . ILE A 1 92 ? 7.325 -10.114 -13.423 1.00 97.00 92 ILE A O 1
ATOM 758 N N . ASP A 1 93 ? 5.942 -11.468 -14.601 1.00 95.62 93 ASP A N 1
ATOM 759 C CA . ASP A 1 93 ? 4.693 -11.175 -13.889 1.00 95.62 93 ASP A CA 1
ATOM 760 C C . ASP A 1 93 ? 4.525 -12.212 -12.768 1.00 95.62 93 ASP A C 1
ATOM 762 O O . ASP A 1 93 ? 4.349 -13.409 -13.110 1.00 95.62 93 ASP A O 1
#

InterPro domains:
  IPR023451 Thymidylate synthase/dCMP hydroxymethylase domain [PF00303] (1-93)
  IPR036926 Thymidylate synthase/dCMP hydroxymethylase superfamily [G3DSA:3.30.572.10] (1-93)
  IPR036926 Thymidylate synthase/dCMP hydroxymethylase superfamily [SSF55831] (2-93)
  IPR045097 Thymidylate synthase/dCMP hydroxymethylase [PTHR11548] (1-86)

Foldseek 3Di:
DADPVRPDDDDDPDDDDDDDVVVHDPDDPVDDDPVLQVVQVVVCLCQLDQFCPSCVVSVHCPCVVQADPRRGNPRDRSVCVPFNADPVGGTDD